Protein 9LH0 (pdb70)

Sequence (109 aa):
AGPFGPRPKCPSQFVSAHRLSACQKWIIHKQATSAGPEQRPPLLRLCCTQLHQQNPQCTCSTLRRAAMAVRTRQGISASSQVQRLFETARRHLPKTCNFAGVGVCPFQAVP

Radius of gyration: 14.01 Å; Cα contacts (8 Å, |Δi|>4): 134; chains: 2; bounding box: 36×29×45 Å

Solvent-accessible surface area: 6597 Å² total; per-residue (Å²): 168,28,98,197,30,138,132,48,120,31,87,60,34,3,68,72,0,125,124,0,45,7,0,11,131,20,0,52,109,38,0,68,75,23,121,175,182,134,100,64,96,49,7,84,108,0,5,84,21,0,112,95,9,55,60,133,0,0,34,73,4,2,52,94,0,0,82,29,1,54,96,154,87,54,13,92,56,81,58,44,8,119,92,0,10,89,20,2,52,53,0,0,105,50,7,129,24,100,71,39,27,60,4,95,143,91,78,49,84

B-factor: mean 17.08, std 7.74, range [8.51, 82.88]

Foldseek 3Di:
DDPPPPPDDVVVVCVVCVVVVVVVVVVVVVVVVDD/DPDDDPVLVVVLVVLVVDDLVCQLVVLVVVLVCCCVVVVPDDPVRNVVSSQCSQQSCVVSVVVVHHGHDDDDRD

Structure (mmCIF, N/CA/C/O backbone):
data_9LH0
#
_entry.id   9LH0
#
_cell.length_a   45.352
_cell.length_b   72.981
_cell.length_c   31.373
_cell.angle_alpha   90.00
_cell.angle_beta   90.00
_cell.angle_gamma   90.00
#
_symmetry.space_group_name_H-M   'P 21 21 2'
#
loop_
_entity.id
_entity.type
_entity.pdbx_description
1 polymer 'Chitin Binding Protein'
2 polymer 'Chitin Binding Protein'
3 non-polymer 'SULFATE ION'
4 non-polymer 'NITRATE ION'
5 non-polymer 'ACETIC ACID'
6 non-polymer 'LITHIUM ION'
7 water water
#
loop_
_atom_site.group_PDB
_atom_site.id
_atom_site.type_symbol
_atom_site.label_atom_id
_atom_site.label_alt_id
_atom_site.label_comp_id
_atom_site.label_asym_id
_atom_site.label_entity_id
_atom_site.label_seq_id
_atom_site.pdbx_PDB_ins_code
_atom_site.Cartn_x
_atom_site.Cartn_y
_atom_site.Cartn_z
_atom_site.occupancy
_atom_site.B_iso_or_equiv
_atom_site.auth_seq_id
_atom_site.auth_comp_id
_atom_site.auth_asym_id
_atom_site.auth_atom_id
_atom_site.pdbx_PDB_model_num
ATOM 1 N N . ALA A 1 1 ? 30.675 21.839 -18.263 1.00 26.71 1 ALA A N 1
ATOM 2 C CA . ALA A 1 1 ? 30.902 20.410 -18.082 1.00 25.38 1 ALA A CA 1
ATOM 3 C C . ALA A 1 1 ? 31.939 19.895 -19.078 1.00 24.83 1 ALA A C 1
ATOM 4 O O . ALA A 1 1 ? 31.848 20.158 -20.278 1.00 26.08 1 ALA A O 1
ATOM 6 N N . GLY A 1 2 ? 32.925 19.159 -18.576 1.00 25.87 2 GLY A N 1
ATOM 7 C CA . GLY A 1 2 ? 33.988 18.649 -19.408 1.00 24.88 2 GLY A CA 1
ATOM 8 C C . GLY A 1 2 ? 34.607 17.385 -18.850 1.00 19.80 2 GLY A C 1
ATOM 9 O O . GLY A 1 2 ? 34.332 16.979 -17.714 1.00 19.53 2 GLY A O 1
ATOM 10 N N . PRO A 1 3 ? 35.473 16.744 -19.640 1.00 20.48 3 PRO A N 1
ATOM 11 C CA . PRO A 1 3 ? 36.075 15.475 -19.196 1.00 17.71 3 PRO A CA 1
ATOM 12 C C . PRO A 1 3 ? 36.922 15.605 -17.947 1.00 16.73 3 PRO A C 1
ATOM 13 O O . PRO A 1 3 ? 37.139 14.605 -17.253 1.00 19.09 3 PRO A O 1
ATOM 17 N N . PHE A 1 4 ? 37.410 16.805 -17.634 1.00 15.15 4 PHE A N 1
ATOM 18 C CA . PHE A 1 4 ? 38.262 17.016 -16.472 1.00 15.04 4 PHE A CA 1
ATOM 19 C C . PHE A 1 4 ? 37.609 17.923 -15.436 1.00 13.94 4 PHE A C 1
ATOM 20 O O . PHE A 1 4 ? 38.300 18.491 -14.590 1.00 13.75 4 PHE A O 1
ATOM 28 N N . GLY A 1 5 ? 36.279 18.059 -15.481 1.00 12.75 5 GLY A N 1
ATOM 29 C CA . GLY A 1 5 ? 35.562 18.797 -14.480 1.00 12.67 5 GLY A CA 1
ATOM 30 C C . GLY A 1 5 ? 35.512 18.048 -13.158 1.00 12.05 5 GLY A C 1
ATOM 31 O O . GLY A 1 5 ? 36.027 16.931 -13.026 1.00 13.02 5 GLY A O 1
ATOM 32 N N . PRO A 1 6 ? 34.874 18.662 -12.158 1.00 11.23 6 PRO A N 1
ATOM 33 C CA . PRO A 1 6 ? 34.801 18.004 -10.843 1.00 11.57 6 PRO A CA 1
ATOM 34 C C . PRO A 1 6 ? 34.118 16.648 -10.885 1.00 12.30 6 PRO A C 1
ATOM 35 O O . PRO A 1 6 ? 34.523 15.740 -10.146 1.00 13.78 6 PRO A O 1
ATOM 39 N N . ARG A 1 7 ? 33.098 16.488 -11.725 1.00 11.63 7 ARG A N 1
ATOM 40 C CA . ARG A 1 7 ? 32.452 15.201 -11.963 1.00 11.82 7 ARG A CA 1
ATOM 41 C C . ARG A 1 7 ? 32.069 14.454 -10.683 1.00 11.96 7 ARG A C 1
ATOM 42 O O . ARG A 1 7 ? 32.580 13.359 -10.417 1.00 13.38 7 ARG A O 1
ATOM 50 N N . PRO A 1 8 ? 31.171 15.015 -9.877 1.00 12.25 8 PRO A N 1
ATOM 51 C CA . PRO A 1 8 ? 30.747 14.335 -8.646 1.00 12.33 8 PRO A CA 1
ATOM 52 C C . PRO A 1 8 ? 30.190 12.953 -8.939 1.00 11.29 8 PRO A C 1
ATOM 53 O O . PRO A 1 8 ? 29.416 12.770 -9.876 1.00 11.83 8 PRO A O 1
ATOM 57 N N . LYS A 1 9 ? 30.548 11.986 -8.096 1.00 11.58 9 LYS A N 1
ATOM 58 C CA . LYS A 1 9 ? 30.029 10.620 -8.165 1.00 13.01 9 LYS A CA 1
ATOM 59 C C . LYS A 1 9 ? 29.283 10.390 -6.855 1.00 12.76 9 LYS A C 1
ATOM 60 O O . LYS A 1 9 ? 29.880 10.016 -5.842 1.00 13.12 9 LYS A O 1
ATOM 66 N N . CYS A 1 10 ? 27.973 10.620 -6.876 1.00 12.59 10 CYS A N 1
ATOM 67 C CA . CYS A 1 10 ? 27.214 10.579 -5.630 1.00 12.78 10 CYS A CA 1
ATOM 68 C C . CYS A 1 10 ? 27.298 9.245 -4.891 1.00 13.33 10 CYS A C 1
ATOM 69 O O . CYS A 1 10 ? 27.437 9.270 -3.655 1.00 13.70 10 CYS A O 1
ATOM 72 N N . PRO A 1 11 ? 27.232 8.075 -5.545 1.00 14.43 11 PRO A N 1
ATOM 73 C CA . PRO A 1 11 ? 27.332 6.823 -4.771 1.00 15.54 11 PRO A CA 1
ATOM 74 C C . PRO A 1 11 ? 28.674 6.640 -4.080 1.00 16.03 11 PRO A C 1
ATOM 75 O O . PRO A 1 11 ? 28.731 6.106 -2.965 1.00 16.27 11 PRO A O 1
ATOM 79 N N . SER A 1 12 ? 29.762 7.064 -4.726 1.00 15.66 12 SER A N 1
ATOM 80 C CA . SER A 1 12 ? 31.076 6.991 -4.099 1.00 15.90 12 SER A CA 1
ATOM 81 C C . SER A 1 12 ? 31.171 7.950 -2.920 1.00 15.20 12 SER A C 1
ATOM 82 O O . SER A 1 12 ? 31.738 7.607 -1.877 1.00 15.46 12 SER A O 1
ATOM 85 N N . GLN A 1 13 ? 30.611 9.154 -3.061 1.00 14.31 13 GLN A N 1
ATOM 86 C CA . GLN A 1 13 ? 30.599 10.091 -1.944 1.00 13.18 13 GLN A CA 1
ATOM 87 C C . GLN A 1 13 ? 29.822 9.522 -0.769 1.00 12.86 13 GLN A C 1
ATOM 88 O O . GLN A 1 13 ? 30.222 9.687 0.386 1.00 12.80 13 GLN A O 1
ATOM 94 N N . PHE A 1 14 ? 28.718 8.834 -1.054 1.00 12.24 14 PHE A N 1
ATOM 95 C CA . PHE A 1 14 ? 27.897 8.238 -0.006 1.00 12.07 14 PHE A CA 1
ATOM 96 C C . PHE A 1 14 ? 28.687 7.212 0.791 1.00 12.50 14 PHE A C 1
ATOM 97 O O . PHE A 1 14 ? 28.685 7.235 2.027 1.00 12.21 14 PHE A O 1
ATOM 105 N N . VAL A 1 15 ? 29.374 6.299 0.103 1.00 13.72 15 VAL A N 1
ATOM 106 C CA . VAL A 1 15 ? 30.130 5.279 0.822 1.00 15.12 15 VAL A CA 1
ATOM 107 C C . VAL A 1 15 ? 31.316 5.896 1.556 1.00 14.37 15 VAL A C 1
ATOM 108 O O . VAL A 1 15 ? 31.633 5.501 2.684 1.00 15.10 15 VAL A O 1
ATOM 112 N N . SER A 1 16 ? 31.956 6.904 0.956 1.00 14.68 16 SER A N 1
ATOM 113 C CA . SER A 1 16 ? 33.064 7.579 1.628 1.00 15.55 16 SER A CA 1
ATOM 114 C C . SER A 1 16 ? 32.602 8.296 2.893 1.00 14.89 16 SER A C 1
ATOM 115 O O . SER A 1 16 ? 33.366 8.407 3.862 1.00 16.62 16 SER A O 1
ATOM 118 N N . ALA A 1 17 ? 31.357 8.784 2.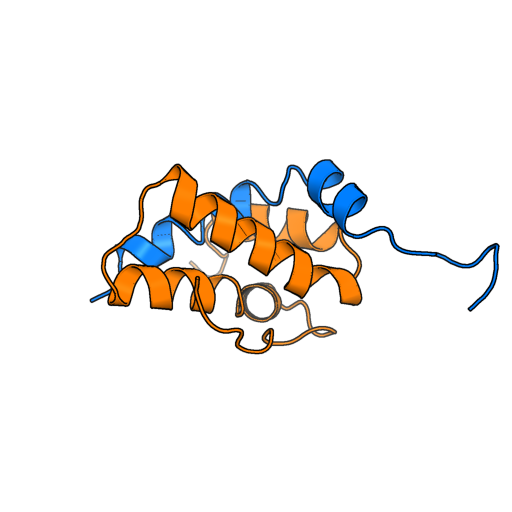901 1.00 12.83 17 ALA A N 1
ATOM 119 C CA . ALA A 1 17 ? 30.738 9.425 4.055 1.00 12.89 17 ALA A CA 1
ATOM 120 C C . ALA A 1 17 ? 30.091 8.423 5.003 1.00 11.61 17 ALA A C 1
ATOM 121 O O . ALA A 1 17 ? 29.147 8.770 5.731 1.00 11.59 17 ALA A O 1
ATOM 123 N N . HIS A 1 18 ? 30.578 7.182 5.000 1.00 11.72 18 HIS A N 1
ATOM 124 C CA . HIS A 1 18 ? 30.090 6.129 5.890 1.00 12.14 18 HIS A CA 1
ATOM 125 C C . HIS A 1 18 ? 28.596 5.867 5.714 1.00 11.05 18 HIS A C 1
ATOM 126 O O . HIS A 1 18 ? 27.893 5.534 6.675 1.00 11.05 18 HIS A O 1
ATOM 133 N N . ARG A 1 19 ? 28.111 6.016 4.480 1.00 10.73 19 ARG A N 1
ATOM 134 C CA . ARG A 1 19 ? 26.698 5.838 4.172 1.00 10.99 19 ARG A CA 1
ATOM 135 C C . ARG A 1 19 ? 25.823 6.727 5.046 1.00 10.33 19 ARG A C 1
ATOM 136 O O . ARG A 1 19 ? 24.675 6.400 5.347 1.00 11.16 19 ARG A O 1
ATOM 144 N N . LEU A 1 20 ? 26.362 7.882 5.428 1.00 9.83 20 LEU A N 1
ATOM 145 C CA . LEU A 1 20 ? 25.647 8.816 6.290 1.00 9.80 20 LEU A CA 1
ATOM 146 C C . LEU A 1 20 ? 25.125 8.116 7.547 1.00 9.90 20 LEU A C 1
ATOM 147 O O . LEU A 1 20 ? 24.005 8.351 7.990 1.00 9.91 20 LEU A O 1
ATOM 152 N N . SER A 1 21 ? 25.960 7.255 8.134 1.00 10.47 21 SER A N 1
ATOM 153 C CA . SER A 1 21 ? 25.556 6.411 9.261 1.00 11.79 21 SER A CA 1
ATOM 154 C C . SER A 1 21 ? 24.934 7.199 10.404 1.00 10.10 21 SER A C 1
ATOM 155 O O . SER A 1 21 ? 23.968 6.737 11.028 1.00 10.16 21 SER A O 1
ATOM 158 N N . ALA A 1 22 ? 25.515 8.353 10.743 1.00 9.80 22 ALA A N 1
ATOM 159 C CA . ALA A 1 22 ? 24.962 9.138 11.842 1.00 9.87 22 ALA A CA 1
ATOM 160 C C . ALA A 1 22 ? 23.614 9.738 11.459 1.00 9.59 22 ALA A C 1
ATOM 161 O O . ALA A 1 22 ? 22.711 9.853 12.298 1.00 9.90 22 ALA A O 1
ATOM 163 N N . CYS A 1 23 ? 23.469 10.143 10.195 1.00 9.09 23 CYS A N 1
ATOM 164 C CA . CYS A 1 23 ? 22.166 10.593 9.721 1.00 8.69 23 CYS A CA 1
ATOM 165 C C . CYS A 1 23 ? 21.141 9.469 9.771 1.00 8.95 23 CYS A C 1
ATOM 166 O O . CYS A 1 23 ? 19.982 9.706 10.117 1.00 9.18 23 CYS A O 1
ATOM 169 N N . GLN A 1 24 ? 21.540 8.245 9.407 1.00 9.08 24 GLN A N 1
ATOM 170 C CA . GLN A 1 24 ? 20.617 7.117 9.502 1.00 9.33 24 GLN A CA 1
ATOM 171 C C . GLN A 1 24 ? 20.132 6.919 10.933 1.00 9.69 24 GLN A C 1
ATOM 172 O O . GLN A 1 24 ? 18.936 6.715 11.170 1.00 10.19 24 GLN A O 1
ATOM 178 N N . LYS A 1 25 ? 21.044 6.984 11.901 1.00 9.93 25 LYS A N 1
ATOM 179 C CA . LYS A 1 25 ? 20.645 6.849 13.299 1.00 10.54 25 LYS A CA 1
ATOM 180 C C . LYS A 1 25 ? 19.719 7.984 13.716 1.00 10.28 25 LYS A C 1
ATOM 181 O O . LYS A 1 25 ? 18.743 7.764 14.439 1.00 10.88 25 LYS A O 1
ATOM 187 N N . TRP A 1 26 ? 20.016 9.207 13.279 1.00 10.08 26 TRP A N 1
ATOM 188 C CA . TRP A 1 26 ? 19.185 10.361 13.611 1.00 10.16 26 TRP A CA 1
ATOM 189 C C . TRP A 1 26 ? 17.783 10.225 13.021 1.00 10.33 26 TRP A C 1
ATOM 190 O O . TRP A 1 26 ? 16.779 10.481 13.701 1.00 10.89 26 TRP A O 1
ATOM 201 N N A ILE A 1 27 ? 17.682 9.830 11.754 0.31 10.10 27 ILE A N 1
ATOM 202 N N B ILE A 1 27 ? 17.722 9.845 11.737 0.69 10.13 27 ILE A N 1
ATOM 203 C CA A ILE A 1 27 ? 16.350 9.713 11.168 0.31 9.76 27 ILE A CA 1
ATOM 204 C CA B ILE A 1 27 ? 16.470 9.595 11.019 0.69 11.02 27 ILE A CA 1
ATOM 205 C C A ILE A 1 27 ? 15.581 8.508 11.702 0.31 11.39 27 ILE A C 1
ATOM 206 C C B ILE A 1 27 ? 15.633 8.560 11.763 0.69 10.32 27 ILE A C 1
ATOM 207 O O A ILE A 1 27 ? 14.344 8.525 11.695 0.31 11.60 27 ILE A O 1
ATOM 208 O O B ILE A 1 27 ? 14.429 8.739 11.989 0.69 10.21 27 ILE A O 1
ATOM 217 N N . HIS A 1 28 ? 16.272 7.461 12.162 1.00 10.84 28 HIS A N 1
ATOM 218 C CA . HIS A 1 28 ? 15.587 6.395 12.886 1.00 11.46 28 HIS A CA 1
ATOM 219 C C . HIS A 1 28 ? 15.003 6.921 14.194 1.00 11.51 28 HIS A C 1
ATOM 220 O O . HIS A 1 28 ? 13.832 6.679 14.512 1.00 12.58 28 HIS A O 1
ATOM 227 N N . LYS A 1 29 ? 15.811 7.668 14.951 1.00 11.60 29 LYS A N 1
ATOM 228 C CA . LYS A 1 29 ? 15.378 8.24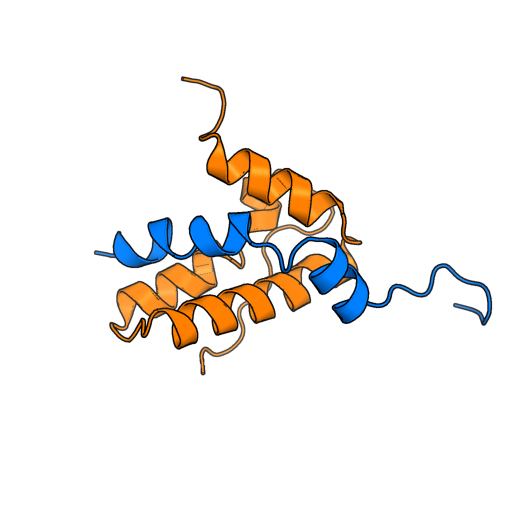2 16.222 1.00 12.66 29 LYS A CA 1
ATOM 229 C C . LYS A 1 29 ? 14.170 9.152 16.038 1.00 12.71 29 LYS A C 1
ATOM 230 O O . LYS A 1 29 ? 13.209 9.083 16.810 1.00 13.75 29 LYS A O 1
ATOM 236 N N . GLN A 1 30 ? 14.194 10.007 15.016 1.00 11.91 30 GLN A N 1
ATOM 237 C CA . GLN A 1 30 ? 13.052 10.884 14.773 1.00 11.61 30 GLN A CA 1
ATOM 238 C C . GLN A 1 30 ? 11.824 10.093 14.344 1.00 12.26 30 GLN A C 1
ATOM 239 O O . GLN A 1 30 ? 10.704 10.406 14.763 1.00 13.19 30 GLN A O 1
ATOM 245 N N . ALA A 1 31 ? 12.016 9.068 13.512 1.00 12.09 31 ALA A N 1
ATOM 246 C CA . ALA A 1 31 ? 10.888 8.324 12.965 1.00 13.07 31 ALA A CA 1
ATOM 247 C C . ALA A 1 31 ? 10.073 7.667 14.069 1.00 14.18 31 ALA A C 1
ATOM 248 O O . ALA A 1 31 ? 8.838 7.718 14.053 1.00 14.35 31 ALA A O 1
ATOM 250 N N . THR A 1 32 ? 10.743 7.046 15.035 1.00 14.67 32 THR A N 1
ATOM 251 C CA . THR A 1 32 ? 10.018 6.315 16.065 1.00 16.77 32 THR A CA 1
ATOM 252 C C . THR A 1 32 ? 9.356 7.225 17.091 1.00 19.23 32 THR A C 1
ATOM 253 O O . THR A 1 32 ? 8.637 6.726 17.959 1.00 19.40 32 THR A O 1
ATOM 257 N N . SER A 1 33 ? 9.559 8.538 17.002 1.00 18.31 33 SER A N 1
ATOM 258 C CA . SER A 1 33 ? 8.843 9.496 17.832 1.00 21.41 33 SER A CA 1
ATOM 259 C C . SER A 1 33 ? 7.526 9.947 17.211 1.00 20.94 33 SER A C 1
ATOM 260 O O . SER A 1 33 ? 6.830 10.774 17.811 1.00 23.93 33 SER A O 1
ATOM 263 N N . ALA A 1 34 ? 7.169 9.426 16.036 1.00 19.56 34 ALA A N 1
ATOM 264 C CA . ALA A 1 34 ? 5.967 9.880 15.348 1.00 20.65 34 ALA A CA 1
ATOM 265 C C . ALA A 1 34 ? 4.723 9.620 16.187 1.00 21.64 34 ALA A C 1
ATOM 266 O O . ALA A 1 34 ? 4.565 8.555 16.790 1.00 22.72 34 ALA A O 1
ATOM 268 N N . GLY A 1 35 ? 3.835 10.605 16.219 1.00 22.44 35 GLY A N 1
ATOM 269 C CA . GLY A 1 35 ? 2.604 10.496 16.976 1.00 24.99 35 GLY A CA 1
ATOM 270 C C . GLY A 1 35 ? 2.820 10.600 18.472 1.00 28.00 35 GLY A C 1
ATOM 271 O O . GLY A 1 35 ? 1.866 10.572 19.249 1.00 30.00 35 GLY A O 1
ATOM 272 N N . PRO B 2 1 ? 20.247 23.608 26.237 1.00 28.79 56 PRO B N 1
ATOM 273 C CA . PRO B 2 1 ? 21.541 23.782 25.569 1.00 28.49 56 PRO B CA 1
ATOM 274 C C . PRO B 2 1 ? 21.392 24.344 24.158 1.00 24.80 56 PRO B C 1
ATOM 275 O O . PRO B 2 1 ? 20.505 23.921 23.418 1.00 26.41 56 PRO B O 1
ATOM 279 N N . GLU B 2 2 ? 22.255 25.293 23.792 1.00 24.94 57 GLU B N 1
ATOM 280 C CA . GLU B 2 2 ? 22.211 25.870 22.454 1.00 25.00 57 GLU B CA 1
ATOM 281 C C . GLU B 2 2 ? 22.957 25.033 21.422 1.00 21.52 57 GLU B C 1
ATOM 282 O O . GLU B 2 2 ? 22.629 25.112 20.233 1.00 24.45 57 GLU B O 1
ATOM 288 N N . GLN B 2 3 ? 23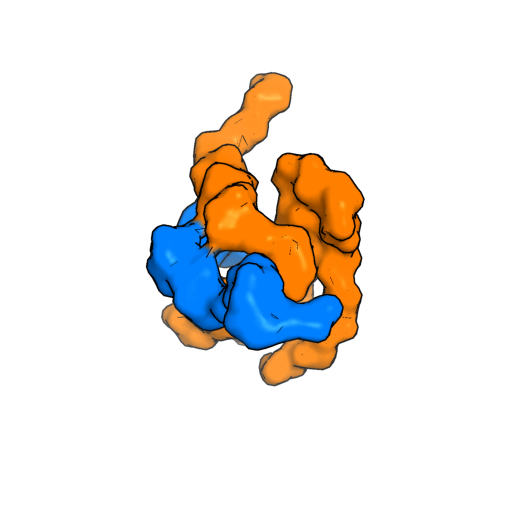.943 24.241 21.836 1.00 19.33 58 GLN B N 1
ATOM 289 C CA . GLN B 2 3 ? 24.554 23.296 20.913 1.00 16.61 58 GLN B CA 1
ATOM 290 C C . GLN B 2 3 ? 23.586 22.159 20.613 1.00 14.36 58 GLN B C 1
ATOM 291 O O . GLN B 2 3 ? 22.768 21.769 21.448 1.00 17.01 58 GLN B O 1
ATOM 297 N N . ARG B 2 4 ? 23.693 21.628 19.407 1.00 14.57 59 ARG B N 1
ATOM 298 C CA . ARG B 2 4 ? 22.812 20.584 18.926 1.00 14.02 59 ARG B CA 1
ATOM 299 C C . ARG B 2 4 ? 23.159 19.237 19.556 1.00 12.14 59 ARG B C 1
ATOM 300 O O . ARG B 2 4 ? 24.246 19.060 20.117 1.00 11.98 59 ARG B O 1
ATOM 308 N N . PRO B 2 5 ? 22.248 18.268 19.473 1.00 11.88 60 PRO B N 1
ATOM 309 C CA . PRO B 2 5 ? 22.567 16.919 19.937 1.00 11.65 60 PRO B CA 1
ATOM 310 C C . PRO B 2 5 ? 23.793 16.385 19.218 1.00 10.98 60 PRO B C 1
ATOM 311 O O . PRO B 2 5 ? 23.951 16.585 18.003 1.00 10.76 60 PRO B O 1
ATOM 315 N N . PRO B 2 6 ? 24.693 15.721 19.937 1.00 10.98 61 PRO B N 1
ATOM 316 C CA . PRO B 2 6 ? 25.933 15.253 19.297 1.00 10.84 61 PRO B CA 1
ATOM 317 C C . PRO B 2 6 ? 25.714 14.407 18.053 1.00 10.12 61 PRO B C 1
ATOM 318 O O . PRO B 2 6 ? 26.462 14.550 17.074 1.00 10.08 61 PRO B O 1
ATOM 322 N N . LEU B 2 7 ? 24.692 13.549 18.050 1.00 10.39 62 LEU B N 1
ATOM 323 C CA . LEU B 2 7 ? 24.457 12.692 16.896 1.00 10.50 62 LEU B CA 1
ATOM 324 C C . LEU B 2 7 ? 24.086 13.510 15.660 1.00 9.83 62 LEU B C 1
ATOM 325 O O . LEU B 2 7 ? 24.490 13.178 14.538 1.00 10.19 62 LEU B O 1
ATOM 330 N N . LEU B 2 8 ? 23.289 14.565 15.844 1.00 9.92 63 LEU B N 1
ATOM 331 C CA . LEU B 2 8 ? 22.937 15.428 14.725 1.00 9.83 63 LEU B CA 1
ATOM 332 C C . LEU B 2 8 ? 24.178 16.093 14.144 1.00 9.51 63 LEU B C 1
ATOM 333 O O . 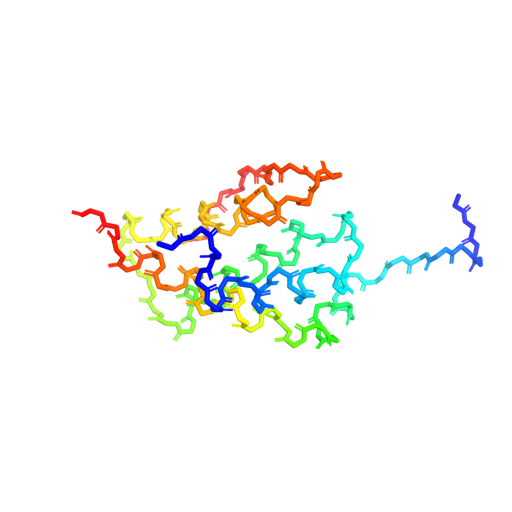LEU B 2 8 ? 24.352 16.150 12.923 1.00 9.84 63 LEU B O 1
ATOM 338 N N . ARG B 2 9 ? 25.077 16.568 15.007 1.00 9.94 64 ARG B N 1
ATOM 339 C CA . ARG B 2 9 ? 26.324 17.157 14.529 1.00 9.70 64 ARG B CA 1
ATOM 340 C C . ARG B 2 9 ? 27.159 16.155 13.740 1.00 9.90 64 ARG B C 1
ATOM 341 O O . ARG B 2 9 ? 27.741 16.506 12.707 1.00 10.33 64 ARG B O 1
ATOM 349 N N . LEU B 2 10 ? 27.239 14.903 14.207 1.00 9.79 65 LEU B N 1
ATOM 350 C CA . LEU B 2 10 ? 27.965 13.896 13.437 1.00 9.91 65 LEU B CA 1
ATOM 351 C C . LEU B 2 10 ? 27.349 13.715 12.054 1.00 9.65 65 LEU B C 1
ATOM 352 O O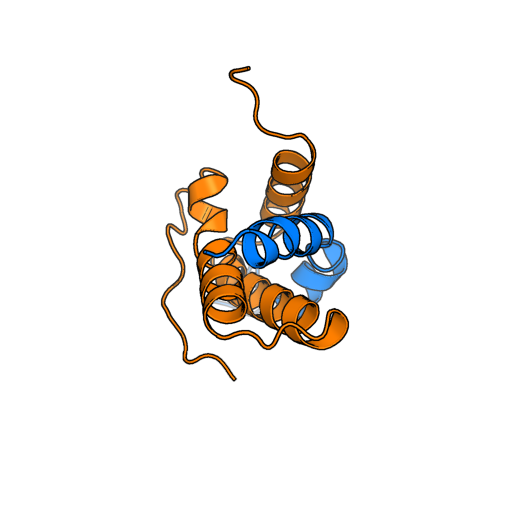 . LEU B 2 10 ? 28.061 13.561 11.057 1.00 10.55 65 LEU B O 1
ATOM 357 N N . CYS B 2 11 ? 26.018 13.717 11.983 1.00 9.42 66 CYS B N 1
ATOM 358 C CA . CYS B 2 11 ? 25.334 13.625 10.698 1.00 9.18 66 CYS B CA 1
ATOM 359 C C . CYS B 2 11 ? 25.692 14.799 9.800 1.00 9.65 66 CYS B C 1
ATOM 360 O O . CYS B 2 11 ? 26.000 14.620 8.613 1.00 10.55 66 CYS B O 1
ATOM 363 N N . CYS B 2 12 ? 25.668 16.015 10.347 1.00 10.39 67 CYS B N 1
ATOM 364 C CA . CYS B 2 12 ? 25.977 17.177 9.524 1.00 12.36 67 CYS B CA 1
ATOM 365 C C . CYS B 2 12 ? 27.408 17.121 9.00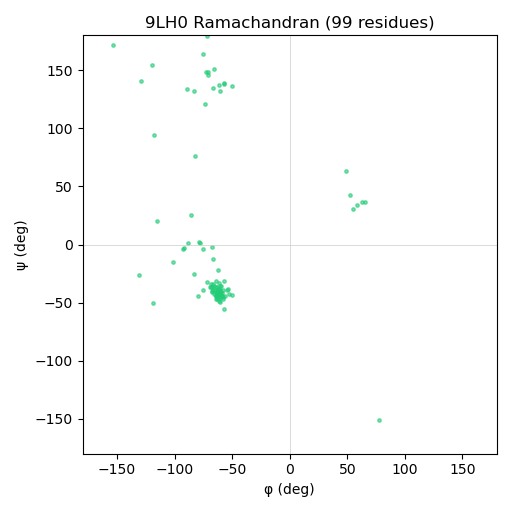0 1.00 12.90 67 CYS B C 1
ATOM 366 O O . CYS B 2 12 ? 27.667 17.510 7.858 1.00 14.53 67 CYS B O 1
ATOM 369 N N . THR B 2 13 ? 28.347 16.621 9.808 1.00 13.06 68 THR B N 1
ATOM 370 C CA . THR B 2 13 ? 29.721 16.466 9.340 1.00 13.78 68 THR B CA 1
ATOM 371 C C . THR B 2 13 ? 29.797 15.476 8.181 1.00 13.49 68 THR B C 1
ATOM 372 O O . THR B 2 13 ? 30.501 15.713 7.195 1.00 14.45 68 THR B O 1
ATOM 376 N N . GLN B 2 14 ? 29.058 14.368 8.270 1.00 12.19 69 GLN B N 1
ATOM 377 C CA . GLN B 2 14 ? 29.030 13.410 7.169 1.00 11.90 69 GLN B CA 1
ATOM 378 C C . GLN B 2 14 ? 28.426 14.019 5.912 1.00 11.65 69 GLN B C 1
ATOM 379 O O . GLN B 2 14 ? 28.945 13.815 4.807 1.00 11.99 69 GLN B O 1
ATOM 385 N N . LEU B 2 15 ? 27.330 14.770 6.055 1.00 11.95 70 LEU B N 1
ATOM 386 C CA . LEU B 2 15 ? 26.715 15.404 4.890 1.00 12.01 70 LEU B CA 1
ATOM 387 C C . LEU B 2 15 ? 27.677 16.369 4.209 1.00 12.50 70 LEU B C 1
ATOM 388 O O . LEU B 2 15 ? 27.677 16.489 2.977 1.00 12.32 70 LEU B O 1
ATOM 393 N N . HIS B 2 16 ? 28.505 17.064 4.992 1.00 12.56 71 HIS B N 1
ATOM 394 C CA . HIS B 2 16 ? 29.487 17.986 4.441 1.00 13.50 71 HIS B CA 1
ATOM 395 C C . HIS B 2 16 ? 30.577 17.292 3.644 1.00 13.09 71 HIS B C 1
ATOM 396 O O . HIS B 2 16 ? 31.332 17.975 2.951 1.00 14.55 71 HIS B O 1
ATOM 403 N N . GLN B 2 17 ? 30.689 15.972 3.723 1.00 12.57 72 GLN B N 1
ATOM 404 C CA . GLN B 2 17 ? 31.614 15.243 2.863 1.00 12.97 72 GLN B CA 1
ATOM 405 C C . GLN B 2 17 ? 31.071 15.035 1.458 1.00 14.08 72 GLN B C 1
ATOM 406 O O . GLN B 2 17 ? 31.738 14.397 0.638 1.00 16.92 72 GLN B O 1
ATOM 412 N N . GLN B 2 18 ? 29.882 15.550 1.167 1.00 12.27 73 GLN B N 1
ATOM 413 C CA . GLN B 2 18 ? 29.249 15.374 -0.129 1.00 11.98 73 GLN B CA 1
ATOM 414 C C . GLN B 2 18 ? 29.014 16.724 -0.797 1.00 12.15 73 GLN B C 1
ATOM 415 O O . GLN B 2 18 ? 28.889 17.755 -0.128 1.00 14.25 73 GLN B O 1
ATOM 421 N N . ASN B 2 19 ? 28.942 16.710 -2.129 1.00 12.44 74 ASN B N 1
ATOM 422 C CA . ASN B 2 19 ? 28.578 17.910 -2.858 1.00 12.24 74 ASN B CA 1
ATOM 423 C C . ASN B 2 19 ? 27.090 18.214 -2.676 1.00 11.62 74 ASN B C 1
ATOM 424 O O . ASN B 2 19 ? 26.271 17.298 -2.568 1.00 11.90 74 ASN B O 1
ATOM 429 N N . PRO B 2 20 ? 26.719 19.500 -2.686 1.00 12.01 75 PRO B N 1
ATOM 430 C CA . PRO B 2 20 ? 25.303 19.875 -2.521 1.00 12.84 75 PRO B CA 1
ATOM 431 C C . PRO B 2 20 ? 24.349 19.131 -3.430 1.00 12.45 75 PRO B C 1
ATOM 432 O O . PRO B 2 20 ? 23.288 18.691 -2.980 1.00 12.78 75 PRO B O 1
ATOM 436 N N . GLN B 2 21 ? 24.705 18.970 -4.696 1.00 12.08 76 GLN B N 1
ATOM 437 C CA . GLN B 2 21 ? 23.820 18.337 -5.658 1.00 13.30 76 GLN B CA 1
ATOM 438 C C . GLN B 2 21 ? 23.789 16.813 -5.531 1.00 12.39 76 GLN B C 1
ATOM 439 O O . GLN B 2 21 ? 23.068 16.161 -6.289 1.00 14.52 76 GLN B O 1
ATOM 445 N N . CYS B 2 22 ? 24.530 16.237 -4.577 1.00 11.94 77 CYS B N 1
ATOM 446 C CA . CYS B 2 22 ? 24.392 14.834 -4.197 1.00 12.04 77 CYS B CA 1
ATOM 447 C C . CYS B 2 22 ? 23.601 14.622 -2.913 1.00 11.36 77 CYS B C 1
ATOM 448 O O . CYS B 2 22 ? 23.200 13.486 -2.636 1.00 12.58 77 CYS B O 1
ATOM 451 N N . THR B 2 23 ? 23.388 15.669 -2.118 1.00 10.68 78 THR B N 1
ATOM 452 C CA . THR B 2 23 ? 22.896 15.482 -0.757 1.00 10.78 78 THR B CA 1
ATOM 453 C C . THR B 2 23 ? 21.495 14.861 -0.729 1.00 10.27 78 THR B C 1
ATOM 454 O O . THR B 2 23 ? 21.254 13.900 0.007 1.00 11.21 78 THR B O 1
ATOM 458 N N . CYS B 2 24 ? 20.564 15.367 -1.543 1.00 10.66 79 CYS B N 1
ATOM 459 C CA . CYS B 2 24 ? 19.199 14.847 -1.467 1.00 10.93 79 CYS B CA 1
ATOM 460 C C . CYS B 2 24 ? 19.110 13.401 -1.945 1.00 11.37 79 CYS B C 1
ATOM 461 O O . CYS B 2 24 ? 18.409 12.586 -1.335 1.00 11.79 79 CYS B O 1
ATOM 464 N N . SER B 2 25 ? 19.819 13.064 -3.026 1.00 11.80 80 SER B N 1
ATOM 465 C CA . SER B 2 25 ? 19.809 11.692 -3.525 1.00 13.10 80 SER B CA 1
ATOM 466 C C . SER B 2 25 ? 20.367 10.731 -2.483 1.00 11.89 8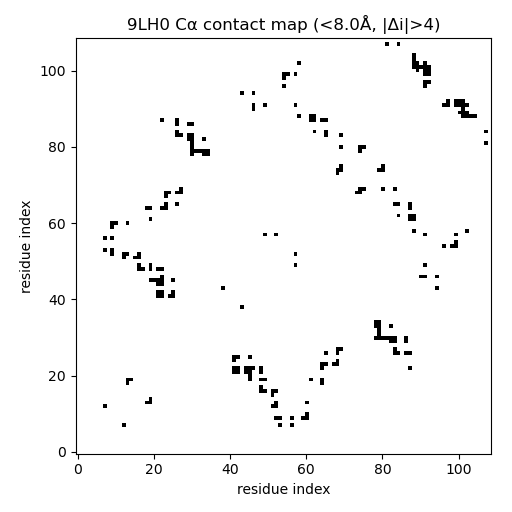0 SER B C 1
ATOM 467 O O . SER B 2 25 ? 19.810 9.650 -2.254 1.00 12.60 80 SER B O 1
ATOM 470 N N . THR B 2 26 ? 21.461 11.115 -1.825 1.00 11.07 81 THR B N 1
ATOM 471 C CA . THR B 2 26 ? 22.052 10.227 -0.832 1.00 10.74 81 THR B CA 1
ATOM 472 C C . THR B 2 26 ? 21.209 10.140 0.433 1.00 10.38 81 THR B C 1
ATOM 473 O O . THR B 2 26 ? 21.175 9.085 1.073 1.00 11.02 81 THR B O 1
ATOM 477 N N . LEU B 2 27 ? 20.521 11.219 0.806 1.00 10.76 82 LEU B N 1
ATOM 478 C CA . LEU B 2 27 ? 19.633 11.150 1.961 1.00 10.73 82 LEU B CA 1
ATOM 479 C C . LEU B 2 27 ? 18.425 10.265 1.689 1.00 11.41 82 LEU B C 1
ATOM 480 O O . LEU B 2 27 ? 17.943 9.584 2.599 1.00 12.71 82 LEU B O 1
ATOM 485 N N . ARG B 2 28 ? 17.929 10.260 0.449 1.00 11.89 83 ARG B N 1
ATOM 486 C CA . ARG B 2 28 ? 16.862 9.334 0.081 1.00 12.62 83 ARG B CA 1
ATOM 487 C C . ARG B 2 28 ? 17.338 7.892 0.199 1.00 11.84 83 ARG B C 1
ATOM 488 O O . ARG B 2 28 ? 16.622 7.031 0.722 1.00 12.42 83 ARG B O 1
ATOM 496 N N . ARG B 2 29 ? 18.562 7.618 -0.264 1.00 11.55 84 ARG B N 1
ATOM 497 C CA . ARG B 2 29 ? 19.137 6.286 -0.115 1.00 12.09 84 ARG B CA 1
ATOM 498 C C . ARG B 2 29 ? 19.283 5.912 1.356 1.00 11.53 84 ARG B C 1
ATOM 499 O O . ARG B 2 29 ? 18.970 4.784 1.757 1.00 12.54 84 ARG B O 1
ATOM 507 N N . ALA B 2 30 ? 19.744 6.856 2.177 1.00 11.79 85 ALA B N 1
ATOM 508 C CA . ALA B 2 30 ? 19.896 6.601 3.607 1.00 12.37 85 ALA B CA 1
ATOM 509 C C . ALA B 2 30 ? 18.551 6.315 4.266 1.00 11.74 85 ALA B C 1
ATOM 510 O O . ALA B 2 30 ? 18.445 5.434 5.129 1.00 12.14 85 ALA B O 1
ATOM 512 N N . ALA B 2 31 ? 17.514 7.063 3.877 1.00 11.86 86 ALA B N 1
ATOM 513 C CA . ALA B 2 31 ? 16.184 6.845 4.436 1.00 11.71 86 ALA B CA 1
ATOM 514 C C . ALA B 2 31 ? 15.646 5.471 4.061 1.00 11.09 86 ALA B C 1
ATOM 515 O O . ALA B 2 31 ? 15.086 4.763 4.908 1.00 11.71 86 ALA B O 1
ATOM 517 N N . MET B 2 32 ? 15.799 5.083 2.793 1.00 11.31 87 MET B N 1
ATOM 518 C CA . MET B 2 32 ? 15.359 3.756 2.380 1.00 11.34 87 MET B CA 1
ATOM 519 C C . MET B 2 32 ? 16.094 2.671 3.148 1.00 11.40 87 MET B C 1
ATOM 520 O O . MET B 2 32 ? 15.497 1.662 3.528 1.00 12.24 87 MET B O 1
ATOM 525 N N . ALA B 2 33 ? 17.394 2.867 3.384 1.00 11.43 88 ALA B N 1
ATOM 526 C CA . ALA B 2 33 ? 18.189 1.884 4.111 1.00 11.90 88 ALA B CA 1
ATOM 527 C C . ALA B 2 33 ? 17.683 1.706 5.539 1.00 12.10 88 ALA B C 1
ATOM 528 O O . ALA B 2 33 ? 17.496 0.575 6.003 1.00 12.29 88 ALA B O 1
ATOM 530 N N . VAL B 2 34 ? 17.436 2.821 6.244 1.00 12.93 89 VAL B N 1
ATOM 531 C CA . VAL B 2 34 ? 16.883 2.775 7.605 1.00 14.91 89 VAL B CA 1
ATOM 532 C C . VAL B 2 34 ? 15.530 2.097 7.611 1.00 13.74 89 VAL B C 1
ATOM 533 O O . VAL B 2 34 ? 15.246 1.240 8.457 1.00 14.33 89 VAL B O 1
ATOM 537 N N . ARG B 2 35 ? 14.649 2.535 6.715 1.00 14.31 90 ARG B N 1
ATOM 538 C CA . ARG B 2 35 ? 13.287 2.027 6.708 1.00 14.40 90 ARG B CA 1
ATOM 539 C C . ARG B 2 35 ? 13.285 0.513 6.577 1.00 14.57 90 ARG B C 1
ATOM 540 O O . ARG B 2 35 ? 12.576 -0.183 7.314 1.00 15.06 90 ARG B O 1
ATOM 548 N N . THR B 2 36 ? 14.109 -0.023 5.675 1.00 13.21 91 THR B N 1
ATOM 549 C CA . THR B 2 36 ? 14.095 -1.466 5.473 1.00 13.83 91 THR B CA 1
ATOM 550 C C . THR B 2 36 ? 14.883 -2.207 6.543 1.00 13.27 91 THR B C 1
ATOM 551 O O . THR B 2 36 ? 14.405 -3.215 7.067 1.00 14.34 91 THR B O 1
ATOM 555 N N . ARG B 2 37 ? 16.076 -1.724 6.889 1.00 13.63 92 ARG B N 1
ATOM 556 C CA . ARG B 2 37 ? 16.888 -2.430 7.872 1.00 14.73 92 ARG B CA 1
ATOM 557 C C . ARG B 2 37 ? 16.186 -2.502 9.223 1.00 15.94 92 ARG B C 1
ATOM 558 O O . ARG B 2 37 ? 16.262 -3.524 9.914 1.00 17.22 92 ARG B O 1
ATOM 566 N N . GLN B 2 38 ? 15.491 -1.437 9.610 1.00 15.86 93 GLN B N 1
ATOM 567 C CA . GLN B 2 38 ? 14.798 -1.388 10.891 1.00 17.45 93 GLN B CA 1
ATOM 568 C C . GLN B 2 38 ? 13.352 -1.865 10.816 1.00 17.58 93 GLN B C 1
ATOM 569 O O . GLN B 2 38 ? 12.680 -1.921 11.853 1.00 20.01 93 GLN B O 1
ATOM 575 N N . GLY B 2 39 ? 12.857 -2.205 9.631 1.00 17.78 94 GLY B N 1
ATOM 576 C CA . GLY B 2 39 ? 11.486 -2.677 9.512 1.00 19.76 94 GLY B CA 1
ATOM 577 C C . GLY B 2 39 ? 10.450 -1.652 9.917 1.00 18.87 94 GLY B C 1
ATOM 578 O O . GLY B 2 39 ? 9.425 -2.009 10.514 1.00 20.07 94 GLY B O 1
ATOM 579 N N . ILE B 2 40 ? 10.694 -0.380 9.610 1.00 17.79 95 ILE B N 1
ATOM 580 C CA . ILE B 2 40 ? 9.730 0.667 9.929 1.00 17.94 95 ILE B CA 1
ATOM 581 C C . ILE B 2 40 ? 8.554 0.559 8.967 1.00 18.96 95 ILE B C 1
ATOM 582 O O . ILE B 2 40 ? 8.723 0.667 7.747 1.00 19.98 95 ILE B O 1
ATOM 587 N N . SER B 2 41 ? 7.353 0.355 9.514 1.00 20.77 96 SER B N 1
ATOM 588 C CA . SER B 2 41 ? 6.175 0.124 8.683 1.00 23.11 96 SER B CA 1
ATOM 589 C C . SER B 2 41 ? 4.974 0.985 9.066 1.00 20.64 96 SER B C 1
ATOM 590 O O . SER B 2 41 ? 4.111 1.246 8.222 1.00 23.31 96 SER B O 1
ATOM 593 N N . ALA B 2 42 ? 4.892 1.417 10.325 1.00 19.91 97 ALA B N 1
ATOM 594 C CA . ALA B 2 42 ? 3.775 2.256 10.749 1.00 20.00 97 ALA B CA 1
ATOM 595 C C . ALA B 2 42 ? 3.765 3.541 9.931 1.00 19.70 97 ALA B C 1
ATOM 596 O O . ALA B 2 42 ? 4.800 4.190 9.779 1.00 18.45 97 ALA B O 1
ATOM 598 N N . SER B 2 43 ? 2.593 3.909 9.406 1.00 19.80 98 SER B N 1
ATOM 599 C CA . SER B 2 43 ? 2.531 4.943 8.372 1.00 20.34 98 SER B CA 1
ATOM 600 C C . SER B 2 43 ? 3.136 6.263 8.842 1.00 18.20 98 SER B C 1
ATOM 601 O O . SER B 2 43 ? 3.925 6.886 8.121 1.00 18.06 98 SER B O 1
ATOM 604 N N . SER B 2 44 ? 2.772 6.713 10.044 1.00 17.54 99 SER B N 1
ATOM 605 C CA . SER B 2 44 ? 3.281 7.992 10.531 1.00 17.01 99 SER B CA 1
ATOM 606 C C . SER B 2 44 ? 4.789 7.941 10.750 1.00 15.41 99 SER B C 1
ATOM 607 O O . SER B 2 44 ? 5.487 8.933 10.506 1.00 14.82 99 SER B O 1
ATOM 610 N N . GLN B 2 45 ? 5.308 6.794 11.206 1.00 14.86 100 GLN B N 1
ATOM 611 C CA . GLN B 2 45 ? 6.754 6.652 11.375 1.00 13.96 100 GLN B CA 1
ATOM 612 C C . GLN B 2 45 ? 7.475 6.701 10.035 1.00 13.36 100 GLN B C 1
ATOM 613 O O . GLN B 2 45 ? 8.525 7.341 9.913 1.00 12.58 100 GLN B O 1
ATOM 619 N N . VAL B 2 46 ? 6.934 6.020 9.024 1.00 13.82 101 VAL B N 1
ATOM 620 C CA . VAL B 2 46 ? 7.556 6.023 7.703 1.00 13.23 101 VAL B CA 1
ATOM 621 C C . VAL B 2 46 ? 7.557 7.430 7.119 1.00 13.02 101 VAL B C 1
ATOM 622 O O . VAL B 2 46 ? 8.562 7.893 6.567 1.00 12.53 101 VAL B O 1
ATOM 626 N N . GLN B 2 47 ? 6.425 8.129 7.221 1.00 12.75 102 GLN B N 1
ATOM 627 C CA . GLN B 2 47 ? 6.359 9.497 6.717 1.00 12.86 102 GLN B CA 1
ATOM 628 C C . GLN B 2 47 ? 7.354 10.400 7.437 1.00 11.60 102 GLN B C 1
ATOM 629 O O . GLN B 2 47 ? 8.067 11.186 6.802 1.00 11.43 102 GLN B O 1
ATOM 635 N N . ARG B 2 48 ? 7.421 10.295 8.766 1.00 11.14 103 ARG B N 1
ATOM 636 C CA . ARG B 2 48 ? 8.336 11.138 9.527 1.00 10.69 103 ARG B CA 1
ATOM 637 C C . ARG B 2 48 ? 9.797 10.801 9.221 1.00 10.17 103 ARG B C 1
ATOM 638 O O . ARG B 2 48 ? 10.649 11.695 9.201 1.00 10.36 103 ARG B O 1
ATOM 646 N N . LEU B 2 49 ? 10.084 9.523 8.966 1.00 10.69 104 LEU B N 1
ATOM 647 C CA . LEU B 2 49 ? 11.418 9.081 8.577 1.00 10.56 104 LEU B CA 1
ATOM 648 C C . LEU B 2 49 ? 11.885 9.815 7.327 1.00 10.40 104 LEU B C 1
ATOM 649 O O . LEU B 2 49 ? 12.955 10.440 7.309 1.00 10.46 104 LEU B O 1
ATOM 654 N N . PHE B 2 50 ? 11.086 9.742 6.264 1.00 10.63 105 PHE B N 1
ATOM 655 C CA . PHE B 2 50 ? 11.470 10.382 5.014 1.00 10.85 105 PHE B CA 1
ATOM 656 C C . PHE B 2 50 ? 11.474 11.902 5.134 1.00 10.15 105 PHE B C 1
ATOM 657 O O . PHE B 2 50 ? 12.340 12.565 4.554 1.00 10.37 105 PHE B O 1
ATOM 665 N N . GLU B 2 51 ? 10.537 12.472 5.897 1.00 9.80 106 GLU B N 1
ATOM 666 C CA . GLU B 2 51 ? 10.531 13.921 6.084 1.00 9.92 106 GLU B CA 1
ATOM 667 C C . GLU B 2 51 ? 11.786 14.396 6.808 1.00 9.24 106 GLU B C 1
ATOM 668 O O . GLU B 2 51 ? 12.380 15.417 6.441 1.00 9.79 106 GLU B O 1
ATOM 674 N N . THR B 2 52 ? 12.177 13.683 7.865 1.00 9.78 107 THR B N 1
ATOM 675 C CA . THR B 2 52 ? 13.379 14.053 8.597 1.00 9.92 107 THR B CA 1
ATOM 676 C C . THR B 2 52 ? 14.586 14.065 7.667 1.00 9.77 107 THR B C 1
ATOM 677 O O . THR B 2 52 ? 15.398 15.001 7.692 1.00 10.25 107 THR B O 1
ATOM 681 N N . ALA B 2 53 ? 14.710 13.028 6.837 1.00 10.07 108 ALA B N 1
ATOM 682 C CA . ALA B 2 53 ? 15.814 12.965 5.890 1.00 10.15 108 ALA B CA 1
ATOM 683 C C . ALA B 2 53 ? 15.793 14.150 4.934 1.00 10.43 108 ALA B C 1
ATOM 684 O O . ALA B 2 53 ? 16.830 14.775 4.685 1.00 11.75 108 ALA B O 1
ATOM 686 N N A ARG B 2 54 ? 14.617 14.493 4.407 0.56 10.37 109 ARG B N 1
ATOM 687 N N B ARG B 2 54 ? 14.613 14.478 4.392 0.44 11.16 109 ARG B N 1
ATOM 688 C CA A ARG B 2 54 ? 14.541 15.579 3.438 0.56 10.89 109 ARG B CA 1
ATOM 689 C CA B ARG B 2 54 ? 14.515 15.582 3.442 0.44 11.05 109 ARG B CA 1
ATOM 690 C C A ARG B 2 54 ? 14.829 16.941 4.054 0.56 11.97 109 ARG B C 1
ATOM 691 C C B ARG B 2 54 ? 14.922 16.907 4.071 0.44 8.51 109 ARG B C 1
ATOM 692 O O A ARG B 2 54 ? 15.223 17.864 3.332 0.56 11.56 109 ARG B O 1
ATOM 693 O O B ARG B 2 54 ? 15.487 17.771 3.390 0.44 9.77 109 ARG B O 1
ATOM 708 N N . HIS B 2 55 ? 14.626 17.093 5.360 1.00 10.90 110 HIS B N 1
ATOM 709 C CA . HIS B 2 55 ? 14.889 18.357 6.029 1.00 11.53 110 HIS B CA 1
ATOM 710 C C . HIS B 2 55 ? 16.305 18.476 6.558 1.00 11.95 110 HIS B C 1
ATOM 711 O O . HIS B 2 55 ? 16.702 19.581 6.931 1.00 13.70 110 HIS B O 1
ATOM 718 N N . LEU B 2 56 ? 17.062 17.383 6.609 1.00 12.91 111 LEU B N 1
ATOM 719 C CA . LEU B 2 56 ? 18.397 17.430 7.198 1.00 14.57 111 LEU B CA 1
ATOM 720 C C . LEU B 2 56 ? 19.316 18.488 6.610 1.00 16.17 111 LEU B C 1
ATOM 721 O O . LEU B 2 56 ? 20.077 19.086 7.388 1.00 19.22 111 LEU B O 1
ATOM 726 N N . PRO B 2 57 ? 19.339 18.762 5.298 1.00 15.35 112 PRO B N 1
ATOM 727 C CA . PRO B 2 57 ? 20.212 19.856 4.848 1.00 17.32 112 PRO B CA 1
ATOM 728 C C . PRO B 2 57 ? 19.864 21.163 5.541 1.00 19.52 112 PRO B C 1
ATOM 729 O O . PRO B 2 57 ? 20.760 21.901 5.963 1.00 21.90 112 PRO B O 1
ATOM 733 N N . LYS B 2 58 ? 18.570 21.428 5.737 1.00 19.73 113 LYS B N 1
ATOM 734 C CA . LYS B 2 58 ? 18.153 22.646 6.426 1.00 21.22 113 LYS B CA 1
ATOM 735 C C . LYS B 2 58 ? 18.391 22.551 7.931 1.00 22.65 113 LYS B C 1
ATOM 736 O O . LYS B 2 58 ? 18.788 23.537 8.563 1.00 23.90 113 LYS B O 1
ATOM 742 N N . THR B 2 59 ? 18.143 21.379 8.527 1.00 22.92 114 THR B N 1
ATOM 743 C CA . THR B 2 59 ? 18.489 21.182 9.932 1.00 23.47 114 THR B CA 1
ATOM 744 C C . THR B 2 59 ? 19.973 21.435 10.173 1.00 25.05 114 THR B C 1
ATOM 745 O O . THR B 2 59 ? 20.359 21.911 11.248 1.00 26.07 114 THR B O 1
ATOM 749 N N . CYS B 2 60 ? 20.810 21.153 9.175 1.00 25.02 115 CYS B N 1
ATOM 750 C CA . CYS B 2 60 ? 22.258 21.287 9.253 1.00 25.90 115 CYS B CA 1
ATOM 751 C C . CYS B 2 60 ? 22.776 22.638 8.769 1.00 30.79 115 CYS B C 1
ATOM 752 O O . CYS B 2 60 ? 23.983 22.880 8.857 1.00 32.04 115 CYS B O 1
ATOM 755 N N . ASN B 2 61 ? 21.907 23.514 8.255 1.00 33.48 116 ASN B N 1
ATOM 756 C CA . ASN B 2 61 ? 22.314 24.801 7.670 1.00 35.43 116 ASN B CA 1
ATOM 757 C C . ASN B 2 61 ? 23.150 24.623 6.399 1.00 35.52 116 ASN B C 1
ATOM 758 O O . ASN B 2 61 ? 24.085 25.381 6.139 1.00 35.68 116 ASN B O 1
ATOM 763 N N . PHE B 2 62 ? 22.804 23.608 5.607 1.00 35.00 117 PHE B N 1
ATOM 764 C CA . PHE B 2 62 ? 23.369 23.368 4.280 1.00 34.61 117 PHE B CA 1
ATOM 765 C C . PHE B 2 62 ? 22.605 24.272 3.315 1.00 35.10 117 PHE B C 1
ATOM 766 O O . PHE B 2 62 ? 21.735 23.838 2.555 1.00 35.56 117 PHE B O 1
ATOM 774 N N . ALA B 2 63 ? 22.947 25.564 3.355 1.00 41.34 118 ALA B N 1
ATOM 775 C CA . ALA B 2 63 ? 22.119 26.587 2.718 1.00 41.66 118 ALA B CA 1
ATOM 776 C C . ALA B 2 63 ? 21.987 26.382 1.215 1.00 41.49 118 ALA B C 1
ATOM 777 O O . ALA B 2 63 ? 20.939 26.695 0.638 1.00 41.53 118 ALA B O 1
ATOM 779 N N . GLY B 2 64 ? 23.024 25.862 0.563 1.00 44.80 119 GLY B N 1
ATOM 780 C CA . GLY B 2 64 ? 22.973 25.665 -0.875 1.00 43.12 119 GLY B CA 1
ATOM 781 C C . GLY B 2 64 ? 21.991 24.618 -1.358 1.00 41.03 119 GLY B C 1
ATOM 782 O O . GLY B 2 64 ? 21.858 24.438 -2.572 1.00 42.33 119 GLY B O 1
ATOM 783 N N . VAL B 2 65 ? 21.293 23.927 -0.454 1.00 34.82 120 VAL B N 1
ATOM 784 C CA . VAL B 2 65 ? 20.392 22.834 -0.803 1.00 31.35 120 VAL B CA 1
ATOM 785 C C . VAL B 2 65 ? 18.958 23.130 -0.381 1.00 31.33 120 VAL B C 1
ATOM 786 O O . VAL B 2 65 ? 18.023 22.997 -1.177 1.00 33.88 120 VAL B O 1
ATOM 790 N N . GLY B 2 66 ? 18.765 23.530 0.873 1.00 28.31 121 GLY B N 1
ATOM 791 C CA . GLY B 2 66 ? 17.423 23.687 1.396 1.00 26.36 121 GLY B CA 1
ATOM 792 C C . GLY B 2 66 ? 16.812 22.342 1.752 1.00 25.19 121 GLY B C 1
ATOM 793 O O . GLY B 2 66 ? 17.504 21.383 2.092 1.00 25.22 121 GLY B O 1
ATOM 794 N N . VAL B 2 67 ? 15.493 22.278 1.663 1.00 20.36 122 VAL B N 1
ATOM 795 C CA . VAL B 2 67 ? 14.759 21.051 1.941 1.00 17.72 122 VAL B CA 1
ATOM 796 C C . VAL B 2 67 ? 14.641 20.257 0.647 1.00 13.43 122 VAL B C 1
ATOM 797 O O . VAL B 2 67 ? 14.315 20.814 -0.405 1.00 15.07 122 VAL B O 1
ATOM 801 N N . CYS B 2 68 ? 14.907 18.958 0.717 1.00 12.52 123 CYS B N 1
ATOM 802 C CA . CYS B 2 68 ? 14.831 18.115 -0.463 1.00 11.77 123 CYS B CA 1
ATOM 803 C C . CYS B 2 68 ? 13.382 17.912 -0.889 1.00 11.81 123 CYS B C 1
ATOM 804 O O . CYS B 2 68 ? 12.493 17.815 -0.045 1.00 13.09 123 CYS B O 1
ATOM 807 N N . PRO B 2 69 ? 13.126 17.802 -2.189 1.00 13.99 124 PRO B N 1
ATOM 808 C CA . PRO B 2 69 ? 11.750 17.593 -2.649 1.00 15.03 124 PRO B CA 1
ATOM 809 C C . PRO B 2 69 ? 11.190 16.249 -2.211 1.00 14.03 124 PRO B C 1
ATOM 810 O O . PRO B 2 69 ? 11.906 15.261 -2.032 1.00 15.18 124 PRO B O 1
ATOM 814 N N . PHE B 2 70 ? 9.875 16.236 -2.044 1.00 15.61 125 PHE B N 1
ATOM 815 C CA . PHE B 2 70 ? 9.151 15.016 -1.733 1.00 16.50 125 PHE B CA 1
ATOM 816 C C . PHE B 2 70 ? 9.207 14.048 -2.905 1.00 17.44 125 PHE B C 1
ATOM 817 O O . PHE B 2 70 ? 9.020 14.434 -4.060 1.00 18.77 125 PHE B O 1
ATOM 825 N N . GLN B 2 71 ? 9.472 12.784 -2.598 1.00 17.96 126 GLN B N 1
ATOM 826 C CA . GLN B 2 71 ? 9.364 11.694 -3.554 1.00 20.03 126 GLN B CA 1
ATOM 827 C C . GLN B 2 71 ? 8.516 10.606 -2.919 1.00 19.97 126 GLN B C 1
ATOM 828 O O . GLN B 2 71 ? 8.639 10.343 -1.720 1.00 18.52 126 GLN B O 1
ATOM 834 N N . ALA B 2 72 ? 7.650 9.986 -3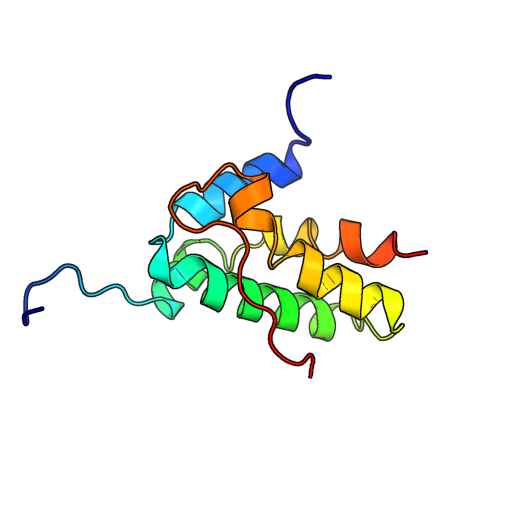.724 1.00 21.86 127 ALA B N 1
ATOM 835 C CA . ALA B 2 72 ? 6.742 8.964 -3.219 1.00 21.51 127 ALA B CA 1
ATOM 836 C C . ALA B 2 72 ? 7.495 7.927 -2.399 1.00 21.19 127 ALA B C 1
ATOM 837 O O . ALA B 2 72 ? 8.582 7.481 -2.774 1.00 26.51 127 ALA B O 1
ATOM 839 N N . VAL B 2 73 ? 6.914 7.559 -1.267 1.00 21.90 128 VAL B N 1
ATOM 840 C CA . VAL B 2 73 ? 7.546 6.593 -0.367 1.00 25.30 128 VAL B CA 1
ATOM 841 C C . VAL B 2 73 ? 7.231 5.184 -0.862 1.00 26.22 128 VAL B C 1
ATOM 842 O O . VAL B 2 73 ? 6.062 4.886 -1.152 1.00 25.38 128 VAL B O 1
ATOM 846 N N . PRO B 2 74 ? 8.234 4.298 -0.973 1.00 29.00 129 PRO B N 1
ATOM 847 C CA . PRO B 2 74 ? 8.091 2.911 -1.436 1.00 29.62 129 PRO B CA 1
ATOM 848 C C . PRO B 2 74 ? 7.105 2.120 -0.590 1.00 30.12 129 PRO B C 1
ATOM 849 O O . PRO B 2 74 ? 7.143 2.266 0.631 1.00 30.66 129 PRO B O 1
#

Nearest PDB structures (foldseek):
  9gvh-assembly1_A  TM=1.027E+00  e=1.133E-04  Iberis umbellata
  9gvh-assembly1_B  TM=9.968E-01  e=8.429E-10  Iberis umbellata
  2ds2-assembly2_D  TM=9.311E-01  e=4.439E-05  Capparis masaikai
  2ds2-assembly1_B  TM=9.476E-01  e=1.220E-04  Capparis masaikai
  6s3f-assembly1_A  TM=8.702E-01  e=1.348E-03  Moringa oleifera

Secondary structure (DSSP, 8-state):
--TTS----HHHHHHHTGGGHHHHHHHHHHHTT--/--SPPHHHHHHHHHHTTS-HHHHHHHHHHHHHHHHHHTT--SHHHHHHHHHHHHHHHHHTT-TTT-SPPP----